Protein AF-A0A9E1Y7I8-F1 (afdb_monomer)

pLDDT: mean 73.14, std 14.88, range [48.72, 92.12]

Solvent-accessible surface area (backbone atoms only — not comparable to full-atom values): 3762 Å² total; per-residue (Å²): 134,83,79,83,77,82,70,88,81,68,84,71,83,80,91,61,86,67,80,59,83,52,74,91,66,59,57,48,31,92,89,75,63,36,62,40,45,81,56,98,67,23,41,37,20,87,76,80,66,52,69,50,70,118

Secondary structure (DSSP, 8-state):
----------------------GGG--B-TTT--B-EEETTEEE-TTT--EEE-

Sequence (54 aa):
SPITMATTEEVTKHNKEVTDFTFKNISTCPDCGSSVMHEGGCVTCPGCGFSKCE

Structure (mmCIF, N/CA/C/O backbone):
data_AF-A0A9E1Y7I8-F1
#
_entry.id   AF-A0A9E1Y7I8-F1
#
loop_
_atom_site.group_PDB
_atom_site.id
_atom_site.type_symbol
_atom_site.label_atom_id
_atom_site.label_alt_id
_atom_site.label_comp_id
_atom_site.label_asym_id
_atom_site.label_entity_id
_atom_site.label_seq_id
_atom_site.pdbx_PDB_ins_code
_atom_site.Cartn_x
_atom_site.Cartn_y
_atom_site.Cartn_z
_atom_site.occupancy
_atom_site.B_iso_or_equiv
_atom_site.auth_seq_id
_atom_site.auth_comp_id
_atom_site.auth_asym_id
_atom_site.auth_atom_id
_atom_site.pdbx_PDB_model_num
ATOM 1 N N . SER A 1 1 ? 56.710 -8.613 22.276 1.00 49.38 1 SER A N 1
ATOM 2 C CA . SER A 1 1 ? 55.694 -8.128 21.323 1.00 49.38 1 SER A CA 1
ATOM 3 C C . SER A 1 1 ? 54.381 -8.841 21.605 1.00 49.38 1 SER A C 1
ATOM 5 O O . SER A 1 1 ? 54.218 -9.973 21.167 1.00 49.38 1 SER A O 1
ATOM 7 N N . PRO A 1 2 ? 53.467 -8.261 22.397 1.00 57.06 2 PRO A N 1
ATOM 8 C CA . PRO A 1 2 ? 52.116 -8.793 22.473 1.00 57.06 2 PRO A CA 1
ATOM 9 C C . PRO A 1 2 ? 51.368 -8.407 21.195 1.00 57.06 2 PRO A C 1
ATOM 11 O O . PRO A 1 2 ? 51.388 -7.255 20.765 1.00 57.06 2 PRO A O 1
ATOM 14 N N . ILE A 1 3 ? 50.796 -9.419 20.556 1.00 55.75 3 ILE A N 1
ATOM 15 C CA . ILE A 1 3 ? 50.053 -9.327 19.305 1.00 55.75 3 ILE A CA 1
ATOM 16 C C . ILE A 1 3 ? 48.808 -8.478 19.571 1.00 55.75 3 ILE A C 1
ATOM 18 O O . ILE A 1 3 ? 48.010 -8.806 20.447 1.00 55.75 3 ILE A O 1
ATOM 22 N N . THR A 1 4 ? 48.659 -7.374 18.840 1.00 59.91 4 THR A N 1
ATOM 23 C CA . THR A 1 4 ? 47.424 -6.589 18.810 1.00 59.91 4 THR A CA 1
ATOM 24 C C . THR A 1 4 ? 46.328 -7.467 18.218 1.00 59.91 4 THR A C 1
ATOM 26 O O . THR A 1 4 ? 46.201 -7.573 17.001 1.00 59.91 4 THR A O 1
ATOM 29 N N . MET A 1 5 ? 45.532 -8.109 19.072 1.00 58.44 5 MET A N 1
ATOM 30 C CA . MET A 1 5 ? 44.198 -8.545 18.679 1.00 58.44 5 MET A CA 1
ATOM 31 C C . MET A 1 5 ? 43.353 -7.286 18.511 1.00 58.44 5 MET A C 1
ATOM 33 O O . MET A 1 5 ? 42.759 -6.764 19.450 1.00 58.44 5 MET A O 1
ATOM 37 N N . ALA A 1 6 ? 43.357 -6.771 17.284 1.00 64.94 6 ALA A N 1
ATOM 38 C CA . ALA A 1 6 ? 42.200 -6.081 16.760 1.00 64.94 6 ALA A CA 1
ATOM 39 C C . ALA A 1 6 ? 41.045 -7.082 16.789 1.00 64.94 6 ALA A C 1
ATOM 41 O O . ALA A 1 6 ? 41.192 -8.178 16.262 1.00 64.94 6 ALA A O 1
ATOM 42 N N . THR A 1 7 ? 39.974 -6.738 17.490 1.00 63.22 7 THR A N 1
ATOM 43 C CA . THR A 1 7 ? 38.575 -7.123 17.235 1.00 63.22 7 THR A CA 1
ATOM 44 C C . THR A 1 7 ? 37.762 -6.639 18.435 1.00 63.22 7 THR A C 1
ATOM 46 O O . THR A 1 7 ? 37.108 -7.395 19.137 1.00 63.22 7 THR A O 1
ATOM 49 N N . THR A 1 8 ? 37.738 -5.325 18.671 1.00 61.78 8 THR A N 1
ATOM 50 C CA . THR A 1 8 ? 36.522 -4.729 19.247 1.00 61.78 8 THR A CA 1
ATOM 51 C C . THR A 1 8 ? 35.480 -4.633 18.129 1.00 61.78 8 THR A C 1
ATOM 53 O O . THR A 1 8 ? 35.020 -3.553 17.774 1.00 61.78 8 THR A O 1
ATOM 56 N N . GLU A 1 9 ? 35.159 -5.782 17.532 1.00 63.12 9 GLU A N 1
ATOM 57 C CA . GLU A 1 9 ? 33.981 -6.018 16.703 1.00 63.12 9 GLU A CA 1
ATOM 58 C C . GLU A 1 9 ? 32.836 -6.422 17.630 1.00 63.12 9 GLU A C 1
ATOM 60 O O . GLU A 1 9 ? 32.215 -7.464 17.481 1.00 63.12 9 GLU A O 1
ATOM 65 N N . GLU A 1 10 ? 32.572 -5.619 18.656 1.00 64.38 10 GLU A N 1
ATOM 66 C CA . GLU A 1 10 ? 31.402 -5.840 19.501 1.00 64.38 10 GLU A CA 1
ATOM 67 C C . GLU A 1 10 ? 30.780 -4.499 19.886 1.00 64.38 10 GLU A C 1
ATOM 69 O O . GLU A 1 10 ? 30.505 -4.190 21.043 1.00 64.38 10 GLU A O 1
ATOM 74 N N . VAL A 1 11 ? 30.496 -3.676 18.869 1.00 59.56 11 VAL A N 1
ATOM 75 C CA . VAL A 1 11 ? 29.409 -2.701 18.999 1.00 59.56 11 VAL A CA 1
ATOM 76 C C . VAL A 1 11 ? 28.107 -3.481 18.886 1.00 59.56 11 VAL A C 1
ATOM 78 O O . VAL A 1 11 ? 27.477 -3.606 17.839 1.00 59.56 11 VAL A O 1
ATOM 81 N N . THR A 1 12 ? 27.740 -4.063 20.021 1.00 63.44 12 THR A N 1
ATOM 82 C CA . THR A 1 12 ? 26.400 -4.547 20.311 1.00 63.44 12 THR A CA 1
ATOM 83 C C . THR A 1 12 ? 25.355 -3.478 19.998 1.00 63.44 12 THR A C 1
ATOM 85 O O . THR A 1 12 ? 25.557 -2.304 20.309 1.00 63.44 12 THR A O 1
ATOM 88 N N . LYS A 1 13 ? 24.188 -3.950 19.541 1.00 54.75 13 LYS A N 1
ATOM 89 C CA . LYS A 1 13 ? 22.894 -3.252 19.483 1.00 54.75 13 LYS A CA 1
ATOM 90 C C . LYS A 1 13 ? 22.781 -2.182 18.397 1.00 54.75 13 LYS A C 1
ATOM 92 O O . LYS A 1 13 ? 23.195 -1.048 18.579 1.00 54.75 13 LYS A O 1
ATOM 97 N N . HIS A 1 14 ? 22.055 -2.524 17.338 1.00 54.41 14 HIS A N 1
ATOM 98 C CA . HIS A 1 14 ? 20.717 -1.967 17.125 1.00 54.41 14 HIS A CA 1
ATOM 99 C C . HIS A 1 14 ? 19.928 -2.907 16.207 1.00 54.41 14 HIS A C 1
ATOM 101 O O . HIS A 1 14 ? 19.892 -2.782 14.990 1.00 54.41 14 HIS A O 1
ATOM 107 N N . ASN A 1 15 ? 19.254 -3.850 16.850 1.00 65.50 15 ASN A N 1
ATOM 108 C CA . ASN A 1 15 ? 17.923 -4.290 16.469 1.00 65.50 15 ASN A CA 1
ATOM 109 C C . ASN A 1 15 ? 16.994 -3.071 16.343 1.00 65.50 15 ASN A C 1
ATOM 111 O O . ASN A 1 15 ? 16.230 -2.746 17.247 1.00 65.50 15 ASN A O 1
ATOM 115 N N . LYS A 1 16 ? 17.070 -2.370 15.217 1.00 49.34 16 LYS A N 1
ATOM 116 C CA . LYS A 1 16 ? 15.924 -1.626 14.726 1.00 49.34 16 LYS A CA 1
ATOM 117 C C . LYS A 1 16 ? 15.436 -2.381 13.512 1.00 49.34 16 LYS A C 1
ATOM 119 O O . LYS A 1 16 ? 15.997 -2.270 12.428 1.00 49.34 16 LYS A O 1
ATOM 124 N N . GLU A 1 17 ? 14.375 -3.146 13.726 1.00 59.91 17 GLU A N 1
ATOM 125 C CA . GLU A 1 17 ? 13.297 -3.213 12.753 1.00 59.91 17 GLU A CA 1
ATOM 126 C C . GLU A 1 17 ? 12.876 -1.757 12.507 1.00 59.91 17 GLU A C 1
ATOM 128 O O . GLU A 1 17 ? 12.002 -1.200 13.165 1.00 59.91 17 GLU A O 1
ATOM 133 N N . VAL A 1 18 ? 13.637 -1.067 11.658 1.00 55.19 18 VAL A N 1
ATOM 134 C CA . VAL A 1 18 ? 13.176 0.156 11.037 1.00 55.19 18 VAL A CA 1
ATOM 135 C C . VAL A 1 18 ? 12.130 -0.386 10.086 1.00 55.19 18 VAL A C 1
ATOM 137 O O . VAL A 1 18 ? 12.467 -0.888 9.015 1.00 55.19 18 VAL A O 1
ATOM 140 N N . THR A 1 19 ? 10.871 -0.406 10.519 1.00 57.47 19 THR A N 1
ATOM 141 C CA . THR A 1 19 ? 9.750 -0.406 9.588 1.00 57.47 19 THR A CA 1
ATOM 142 C C . THR A 1 19 ? 9.898 0.882 8.804 1.00 57.47 19 THR A C 1
ATOM 144 O O . THR A 1 19 ? 9.410 1.950 9.166 1.00 57.47 19 THR A O 1
ATOM 147 N N . ASP A 1 20 ? 10.749 0.799 7.791 1.00 48.72 20 ASP A N 1
ATOM 148 C CA . ASP A 1 20 ? 11.047 1.887 6.909 1.00 48.72 20 ASP A CA 1
ATOM 149 C C . ASP A 1 20 ? 9.733 2.164 6.191 1.00 48.72 20 ASP A C 1
ATOM 151 O O . ASP A 1 20 ? 9.276 1.372 5.360 1.00 48.72 20 ASP A O 1
ATOM 155 N N . PHE A 1 21 ? 9.098 3.273 6.569 1.00 54.59 21 PHE A N 1
ATOM 156 C CA . PHE A 1 21 ? 7.934 3.841 5.896 1.00 54.59 21 PHE A CA 1
ATOM 157 C C . PHE A 1 21 ? 8.261 4.272 4.448 1.00 54.59 21 PHE A C 1
ATOM 159 O O . PHE A 1 21 ? 7.517 5.036 3.841 1.00 54.59 21 PHE A O 1
ATOM 166 N N . THR A 1 22 ? 9.365 3.794 3.867 1.00 57.38 22 THR A N 1
ATOM 167 C CA . THR A 1 22 ? 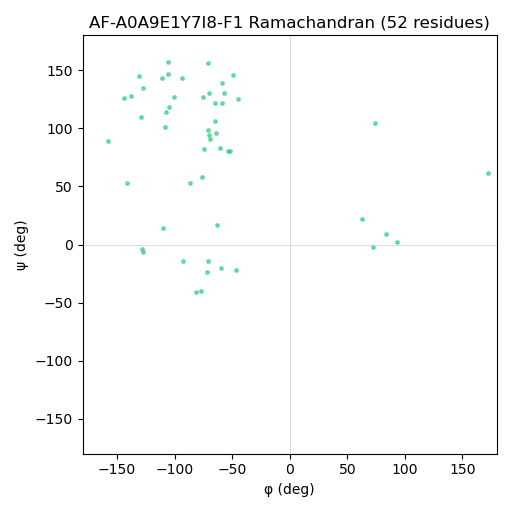9.558 3.645 2.431 1.00 57.38 22 THR A CA 1
ATOM 168 C C . THR A 1 22 ? 8.303 3.033 1.809 1.00 57.38 22 THR A C 1
ATOM 170 O O . THR A 1 22 ? 7.846 1.954 2.196 1.00 57.38 22 THR A O 1
ATOM 173 N N . PHE A 1 23 ? 7.768 3.729 0.802 1.00 57.88 23 PHE A N 1
ATOM 174 C CA . PHE A 1 23 ? 6.588 3.364 0.007 1.00 57.88 23 PHE A CA 1
ATOM 175 C C . PHE A 1 23 ? 6.582 1.903 -0.476 1.00 57.88 23 PHE A C 1
ATOM 177 O O . PHE A 1 23 ? 5.524 1.327 -0.693 1.00 57.88 23 PHE A O 1
ATOM 184 N N . LYS A 1 24 ? 7.748 1.260 -0.545 1.00 55.25 24 LYS A N 1
ATOM 185 C CA . LYS A 1 24 ? 7.929 -0.162 -0.858 1.00 55.25 24 LYS A CA 1
ATOM 186 C C . LYS A 1 24 ? 7.231 -1.135 0.109 1.00 55.25 24 LYS A C 1
ATOM 188 O O . LYS A 1 24 ? 6.997 -2.276 -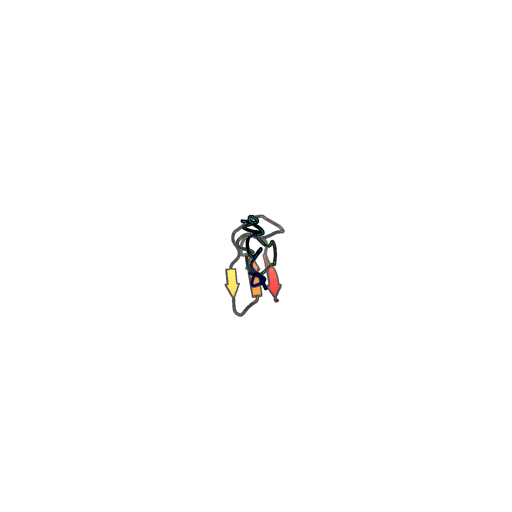0.273 1.00 55.25 24 LYS A O 1
ATOM 193 N N . ASN A 1 25 ? 6.887 -0.706 1.328 1.00 62.41 25 ASN A N 1
ATOM 1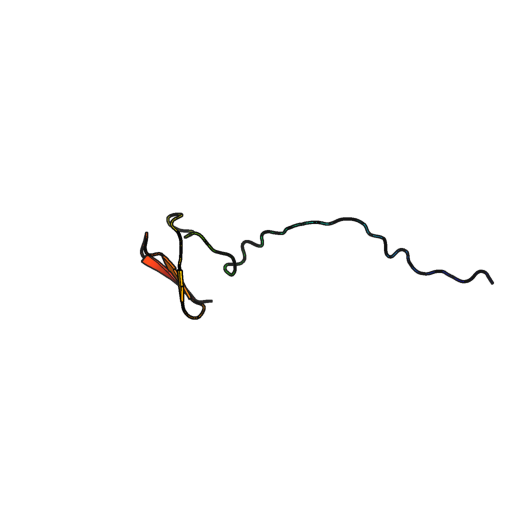94 C CA . ASN A 1 25 ? 6.143 -1.506 2.313 1.00 62.41 25 ASN A CA 1
ATOM 195 C C . ASN A 1 25 ? 4.713 -0.992 2.549 1.00 62.41 25 ASN A C 1
ATOM 197 O O . ASN A 1 25 ? 4.086 -1.356 3.547 1.00 62.41 25 ASN A O 1
ATOM 201 N N . ILE A 1 26 ? 4.199 -0.116 1.679 1.00 75.19 26 ILE A N 1
ATOM 202 C CA . ILE A 1 26 ? 2.873 0.469 1.859 1.00 75.19 26 ILE A CA 1
ATOM 203 C C . ILE A 1 26 ? 1.806 -0.606 1.602 1.00 75.19 26 ILE A C 1
ATOM 205 O O . ILE A 1 26 ? 1.495 -0.969 0.479 1.00 75.19 26 ILE A O 1
ATOM 209 N N . SER A 1 27 ? 1.282 -1.205 2.668 1.00 79.44 27 SER A N 1
ATOM 210 C CA . SER A 1 27 ? 0.200 -2.200 2.593 1.00 79.44 27 SER A CA 1
ATOM 211 C C . SER A 1 27 ? -1.185 -1.562 2.736 1.00 79.44 27 SER A C 1
ATOM 213 O O . SER A 1 27 ? -2.206 -2.166 2.393 1.00 79.44 27 SER A O 1
ATOM 215 N N . THR A 1 28 ? -1.220 -0.311 3.194 1.00 86.56 28 THR A N 1
ATOM 216 C CA . THR A 1 28 ? -2.425 0.478 3.443 1.00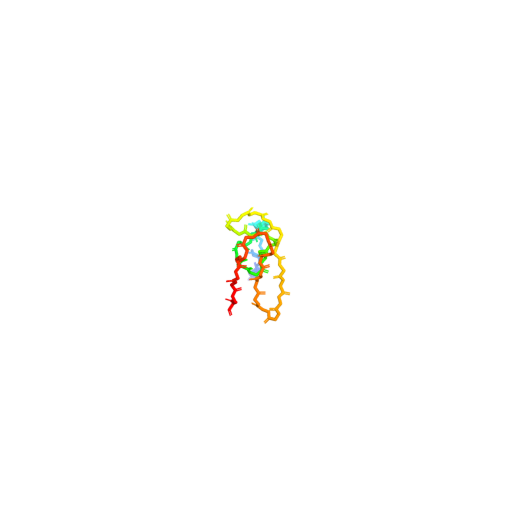 86.56 28 THR A CA 1
ATOM 217 C C . THR A 1 28 ? -2.324 1.860 2.814 1.00 86.56 28 THR A C 1
ATOM 219 O O . THR A 1 28 ? -1.268 2.480 2.750 1.00 86.56 28 THR A O 1
ATOM 222 N N . CYS A 1 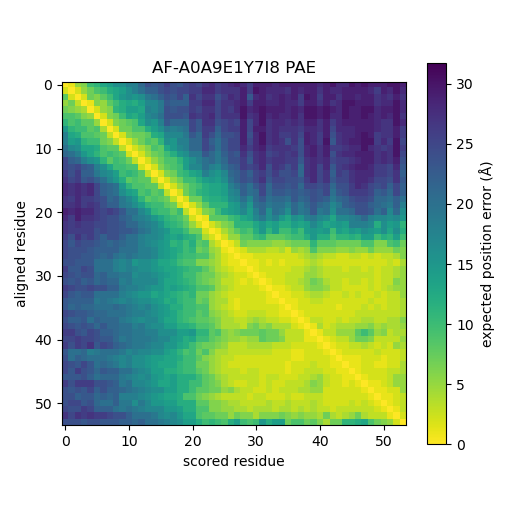29 ? -3.452 2.356 2.330 1.00 88.06 29 CYS A N 1
ATOM 223 C CA . CYS A 1 29 ? -3.556 3.613 1.619 1.00 88.06 29 CYS A CA 1
ATOM 224 C C . CYS A 1 29 ? -3.322 4.782 2.581 1.00 88.06 29 CYS A C 1
ATOM 226 O O . CYS A 1 29 ? -3.984 4.837 3.617 1.00 88.06 29 CYS A O 1
ATOM 228 N N . PRO A 1 30 ? -2.452 5.747 2.242 1.00 85.00 30 PRO A N 1
ATOM 229 C CA . PRO A 1 30 ? -2.188 6.893 3.108 1.00 85.00 30 PRO A CA 1
ATOM 230 C C . PRO A 1 30 ? -3.363 7.881 3.163 1.00 85.00 30 PRO A C 1
ATOM 232 O O . PRO A 1 30 ? -3.504 8.594 4.151 1.00 85.00 30 PRO A O 1
ATOM 235 N N . ASP A 1 31 ? -4.221 7.904 2.139 1.00 85.19 31 ASP A N 1
ATOM 236 C CA . ASP A 1 31 ? -5.378 8.805 2.076 1.00 85.19 31 ASP A CA 1
ATOM 237 C C . ASP A 1 31 ? -6.583 8.298 2.875 1.00 85.19 31 ASP A C 1
ATOM 239 O O . ASP A 1 31 ? -7.275 9.078 3.523 1.00 85.19 31 ASP A O 1
ATOM 243 N N . CYS A 1 32 ? -6.862 6.993 2.824 1.00 89.69 32 CYS A N 1
ATOM 244 C CA . CYS A 1 32 ? -8.085 6.431 3.413 1.00 89.69 32 CYS A CA 1
ATOM 245 C C . CYS A 1 32 ? -7.860 5.251 4.365 1.00 89.69 32 CYS A C 1
ATOM 247 O O . CYS A 1 32 ? -8.822 4.728 4.920 1.00 89.69 32 CYS A O 1
ATOM 249 N N . GLY A 1 33 ? -6.622 4.781 4.528 1.00 87.94 33 GLY A N 1
ATOM 250 C CA . GLY A 1 33 ? -6.282 3.634 5.376 1.00 87.94 33 GLY A CA 1
ATOM 251 C C . GLY A 1 33 ? -6.712 2.266 4.832 1.00 87.94 33 GLY A C 1
ATOM 252 O O . GLY A 1 33 ? -6.412 1.252 5.455 1.00 87.94 33 GLY A O 1
ATOM 253 N N . SER A 1 34 ? -7.391 2.205 3.681 1.00 89.50 34 SER A N 1
ATOM 254 C CA . SER A 1 34 ? -7.817 0.939 3.062 1.00 89.50 34 SER A CA 1
ATOM 255 C C . SER A 1 34 ? -6.637 0.161 2.485 1.00 89.50 34 SER A C 1
ATOM 257 O O . SER A 1 34 ? -5.625 0.751 2.126 1.00 89.50 34 SER A O 1
ATOM 259 N N . SER A 1 35 ? -6.760 -1.155 2.329 1.00 89.44 35 SER A N 1
ATOM 260 C CA . SER A 1 35 ? -5.721 -1.964 1.681 1.00 89.44 35 SER A CA 1
ATOM 261 C C . SER A 1 35 ? -5.444 -1.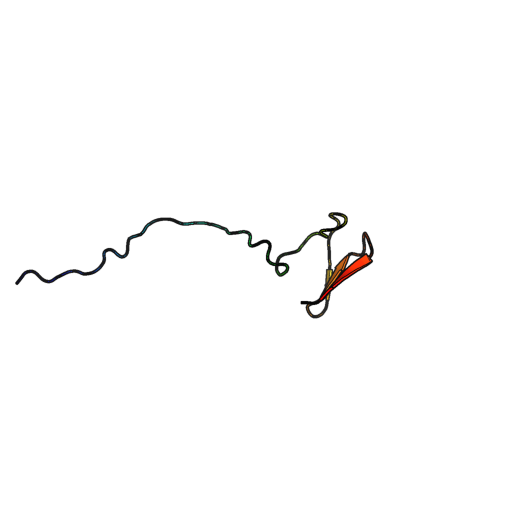484 0.254 1.00 89.44 35 SER A C 1
ATOM 263 O O . SER A 1 35 ? -6.367 -1.147 -0.491 1.00 89.44 35 SER A O 1
ATOM 265 N N . VAL A 1 36 ? -4.168 -1.451 -0.118 1.00 90.44 36 VAL A N 1
ATOM 266 C CA . VAL A 1 36 ? -3.725 -1.123 -1.479 1.00 90.44 36 VAL A CA 1
ATOM 267 C C . VAL A 1 36 ? -3.269 -2.374 -2.215 1.00 90.44 36 VAL A C 1
ATOM 269 O O . VAL A 1 36 ? -2.908 -3.378 -1.604 1.00 90.44 36 VAL A O 1
ATOM 272 N N . MET A 1 37 ? -3.306 -2.313 -3.540 1.00 88.81 37 MET A N 1
ATOM 273 C CA . MET A 1 37 ? -2.827 -3.351 -4.440 1.00 88.81 37 MET A CA 1
ATOM 274 C C . MET A 1 37 ? -1.575 -2.872 -5.165 1.00 88.81 37 MET A C 1
ATOM 276 O O . MET A 1 37 ? -1.462 -1.700 -5.513 1.00 88.81 37 MET A O 1
ATOM 280 N N . HIS A 1 38 ? -0.632 -3.784 -5.381 1.00 87.62 38 HIS A N 1
ATOM 281 C CA . HIS A 1 38 ? 0.600 -3.510 -6.110 1.00 87.62 38 HIS A CA 1
ATOM 282 C C . HIS A 1 38 ? 0.521 -4.133 -7.497 1.00 87.62 38 HIS A C 1
ATOM 284 O O . HIS A 1 38 ? 0.431 -5.353 -7.627 1.00 87.62 38 HIS A O 1
ATOM 290 N N . GLU A 1 39 ? 0.582 -3.299 -8.527 1.00 85.94 39 GLU A N 1
ATOM 291 C CA . GLU A 1 39 ? 0.488 -3.701 -9.924 1.00 85.94 39 GLU A CA 1
ATOM 292 C C . GLU A 1 39 ? 1.661 -3.086 -10.697 1.00 85.94 39 GLU A C 1
ATOM 294 O O . GLU A 1 39 ? 1.763 -1.871 -10.848 1.00 85.94 39 GLU A O 1
ATOM 299 N N . GLY A 1 40 ? 2.616 -3.918 -11.126 1.00 78.00 40 GLY A N 1
ATOM 300 C CA . GLY A 1 40 ? 3.734 -3.478 -11.976 1.00 78.00 40 GLY A CA 1
ATOM 301 C C . GLY A 1 40 ? 4.687 -2.435 -11.368 1.00 78.00 40 GLY A C 1
ATOM 302 O O . GLY A 1 40 ? 5.361 -1.742 -12.120 1.00 78.00 40 GLY A O 1
ATOM 303 N N . GLY A 1 41 ? 4.752 -2.309 -10.038 1.00 81.06 41 GLY A N 1
ATOM 304 C CA . GLY A 1 41 ? 5.540 -1.267 -9.356 1.00 81.06 41 GLY A CA 1
ATOM 305 C C . GLY A 1 41 ? 4.746 0.001 -9.026 1.00 81.06 41 GLY A C 1
ATOM 306 O O . GLY A 1 41 ? 5.294 0.935 -8.449 1.00 81.06 41 GLY A O 1
ATOM 307 N N . CYS A 1 42 ? 3.450 0.017 -9.339 1.00 84.19 42 CYS A N 1
ATOM 308 C CA . CYS A 1 42 ? 2.520 1.039 -8.888 1.00 84.19 42 CYS A CA 1
ATOM 309 C C . CYS A 1 42 ? 1.593 0.501 -7.795 1.00 84.19 42 CYS A C 1
ATOM 311 O O . CYS A 1 42 ? 1.212 -0.666 -7.790 1.00 84.19 42 CYS A O 1
ATOM 313 N N . VAL A 1 43 ? 1.223 1.375 -6.870 1.00 88.56 43 VAL A N 1
ATOM 314 C CA . VAL A 1 43 ? 0.297 1.153 -5.764 1.00 88.56 43 VAL A CA 1
ATOM 315 C C . VAL A 1 43 ? -1.055 1.742 -6.145 1.00 88.56 43 VAL A C 1
ATOM 317 O O . VAL A 1 43 ? -1.124 2.923 -6.468 1.00 88.56 43 VAL A O 1
ATOM 320 N N . THR A 1 44 ? -2.132 0.970 -6.062 1.00 90.38 44 THR A N 1
ATOM 321 C CA . THR A 1 44 ? -3.508 1.412 -6.332 1.00 90.38 44 THR A CA 1
ATOM 322 C C . THR A 1 44 ? -4.438 1.064 -5.173 1.00 90.38 44 THR A C 1
ATOM 324 O O . THR A 1 44 ? -4.417 -0.037 -4.634 1.00 90.38 44 THR A O 1
ATOM 327 N N . CYS A 1 45 ? -5.283 2.004 -4.758 1.00 92.12 45 CYS A N 1
ATOM 328 C CA . CYS A 1 45 ? -6.257 1.828 -3.691 1.00 92.12 45 CYS A CA 1
ATOM 329 C C . CYS A 1 45 ? -7.674 1.737 -4.268 1.00 92.12 45 CYS A C 1
ATOM 331 O O . CYS A 1 45 ? -8.195 2.750 -4.740 1.00 92.12 45 CYS A O 1
ATOM 333 N N . PR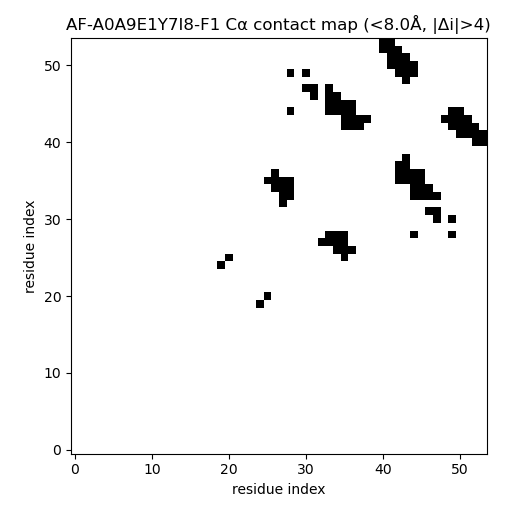O A 1 46 ? -8.357 0.587 -4.153 1.00 90.88 46 PRO A N 1
ATOM 334 C CA . PRO A 1 46 ? -9.763 0.477 -4.538 1.00 90.88 46 PRO A CA 1
ATOM 335 C C . PRO A 1 46 ? -10.714 1.212 -3.574 1.00 90.88 46 PRO A C 1
ATOM 337 O O . PRO A 1 46 ? -11.871 1.425 -3.914 1.00 90.88 46 PRO A O 1
ATOM 340 N N . GLY A 1 47 ? -10.248 1.598 -2.379 1.00 90.9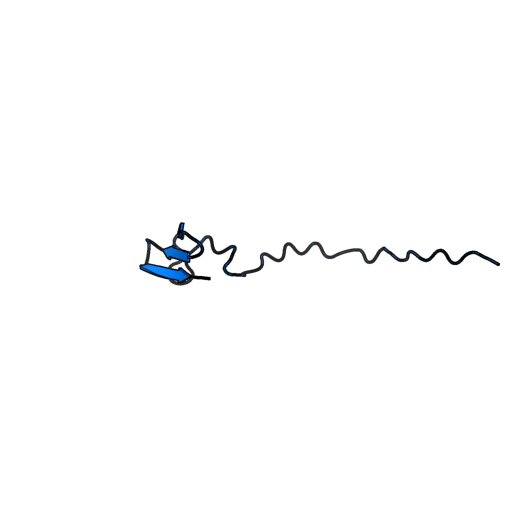4 47 GLY A N 1
ATOM 3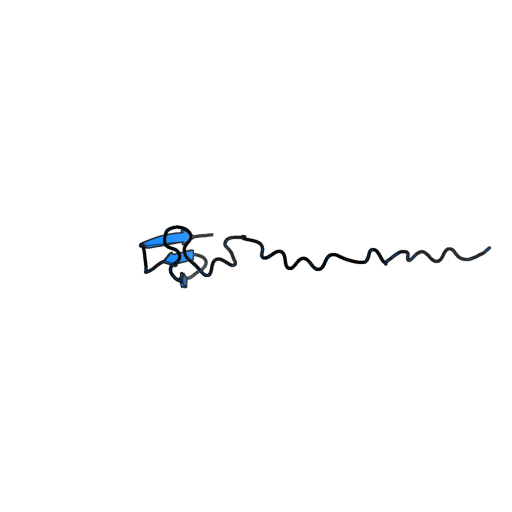41 C CA . GLY A 1 47 ? -11.066 2.269 -1.363 1.00 90.94 47 GLY A CA 1
ATOM 342 C C . GLY A 1 47 ? -11.321 3.754 -1.641 1.00 90.94 47 GLY A C 1
ATOM 343 O O . GLY A 1 47 ? -12.430 4.232 -1.425 1.00 90.94 47 GLY A O 1
ATOM 344 N N . CYS A 1 48 ? -10.317 4.485 -2.136 1.00 91.56 48 CYS A N 1
ATOM 345 C CA . CYS A 1 48 ? -10.435 5.920 -2.439 1.00 91.56 48 CYS A CA 1
ATOM 346 C C . CYS A 1 48 ? -10.000 6.309 -3.859 1.00 91.56 48 CYS A C 1
ATOM 348 O O . CYS A 1 48 ? -10.156 7.465 -4.241 1.00 91.56 48 CYS A O 1
ATOM 350 N N . GLY A 1 49 ? -9.441 5.374 -4.635 1.00 89.44 49 GLY A N 1
ATOM 351 C CA . GLY A 1 49 ? -8.883 5.647 -5.961 1.00 89.44 49 GLY A CA 1
ATOM 352 C C . GLY A 1 49 ? -7.445 6.174 -5.955 1.00 89.44 49 GLY A C 1
ATOM 353 O O . GLY A 1 49 ? -6.955 6.581 -7.003 1.00 89.44 49 GLY A O 1
ATOM 354 N N . PHE A 1 50 ? -6.753 6.175 -4.809 1.00 89.81 50 PHE A N 1
ATOM 355 C CA . PHE A 1 50 ? -5.338 6.557 -4.733 1.00 89.81 50 PHE A CA 1
ATOM 356 C C . PHE A 1 50 ? -4.489 5.683 -5.662 1.00 89.81 50 PHE A C 1
ATOM 358 O O . PHE A 1 50 ? -4.576 4.462 -5.599 1.00 89.81 50 PHE A O 1
ATOM 365 N N . SER A 1 51 ? -3.642 6.287 -6.490 1.00 88.69 51 SER A N 1
ATOM 366 C CA . SER A 1 51 ? -2.707 5.567 -7.356 1.00 88.69 51 SER A CA 1
ATOM 367 C C . SER A 1 51 ? -1.348 6.254 -7.345 1.00 88.69 51 SER A C 1
ATOM 369 O O . SER A 1 51 ? -1.278 7.457 -7.605 1.00 88.69 51 SER A O 1
ATOM 371 N N . LYS A 1 52 ? -0.269 5.519 -7.082 1.00 83.06 52 LYS A N 1
ATOM 372 C CA . LYS A 1 52 ? 1.091 6.059 -7.095 1.00 83.06 52 LYS A CA 1
ATOM 373 C C . LYS A 1 52 ? 2.081 5.037 -7.639 1.00 83.06 52 LYS A C 1
ATOM 375 O O . LYS A 1 52 ? 2.150 3.930 -7.126 1.00 83.06 52 LYS A O 1
ATOM 380 N N . CYS A 1 53 ? 2.845 5.422 -8.652 1.00 82.38 53 CYS A N 1
ATOM 381 C CA . CYS A 1 53 ? 3.948 4.631 -9.190 1.00 82.38 53 CYS A CA 1
ATOM 382 C C . CYS A 1 53 ? 5.270 5.026 -8.528 1.00 82.38 53 CYS A C 1
ATOM 384 O O . CYS A 1 53 ? 5.448 6.207 -8.216 1.00 82.38 53 CYS A O 1
ATOM 386 N N . GLU A 1 54 ? 6.143 4.044 -8.296 1.00 65.75 54 GLU A N 1
ATOM 387 C CA . GLU A 1 54 ? 7.546 4.273 -7.910 1.00 65.75 54 GLU A CA 1
ATOM 388 C C . GLU A 1 54 ? 8.362 4.894 -9.054 1.00 65.75 54 GLU A C 1
ATOM 390 O O . GLU A 1 54 ? 8.112 4.540 -10.231 1.00 65.75 54 GLU A O 1
#

Nearest PDB structures (foldseek):
  7oqy-assembly1_Y  TM=7.257E-01  e=1.342E-01  Saccharolobus solfataricus P2
  3m85-assembly1_C  TM=7.731E-01  e=1.064E+00  Archaeoglobus fulgidus
  8b2l-assembly1_N1  TM=5.537E-01  e=1.502E+00  Nicotiana tabacum
  8xxl-assembly1_Sf  TM=6.773E-01  e=2.795E+00  Homo sapiens

Mean predicted aligned error: 14.14 Å

Radius of gyration: 21.5 Å; Cα contacts (8 Å, |Δi|>4): 53; chains: 1; bounding box: 67×18×34 Å

Foldseek 3Di:
DPDPPPDPVPPDDDPDPCPPPPPVPPQADPVPRAGWDDDPQWIADPVPGDIGHD